Protein AF-A0A6N4VFK7-F1 (afdb_monomer_lite)

Secondary structure (DSSP, 8-state):
------------S-HHHHHHHHHHHHHHHHHHHTTSS-HHHHHHHHHHHTSHHHHHHHHHHHHHHHHHHTT--GGGHHHHS-S-TTSSPP-TTS--HHHHHHHHHHHHHHHHHHHHTTSS-HHHHHHHHHHHHHHHHHHHHHHHHHHHHHS-TTSPPPHHHHHHHHHHHHH---

Sequence (174 aa):
MSDSTVAWVGFAGGVGGAVIGAVLGALAGVWYARYAGRKQSVLTLLDTYVSPEFFTVRAETSEIKSAWYAGDRTVLDPFISHVSATAEPRLSNGMTRHQNLSWLLHFYAGLSVRCEEKLVDRELLKRVFKPHYAWYREFFMAFDEDYVRRMPASWQIPFWMRELRNLDRLFGPW

pLDDT: mean 73.49, std 18.12, range [31.28, 94.5]

Foldseek 3Di:
DDDDDDDDPDDDDDPVVVLVVLLVVLVVVLVVVVVPPLNPVVVVLSCCCPDPLVVQLVVLLVVLLVCVVVVPPCSCCCVAPPPPLVVADADPSRHHNVRSVLVNLCSLLVVLVCVVVVSDDLVSCLSNCVVVCVVCLVVLVVSLVSNVVPHDPPDDDDPSSVSSVSNCVSNPDD

Radius of gyration: 18.91 Å; chains: 1; bounding box: 37×38×66 Å

Structure (mmCIF, N/CA/C/O backbone):
data_AF-A0A6N4VFK7-F1
#
_entry.id   AF-A0A6N4VFK7-F1
#
loop_
_atom_site.group_PDB
_atom_site.id
_atom_site.type_symbol
_atom_site.label_atom_id
_atom_site.label_alt_id
_atom_site.label_comp_id
_atom_site.label_asym_id
_atom_site.label_entity_id
_atom_site.label_seq_id
_atom_site.pdbx_PDB_ins_code
_atom_site.Cartn_x
_atom_site.Cartn_y
_atom_site.Cartn_z
_atom_site.occupancy
_atom_site.B_iso_or_equiv
_atom_site.auth_seq_id
_atom_site.auth_comp_id
_atom_site.auth_asym_id
_atom_site.auth_atom_id
_atom_site.pdbx_PDB_model_num
ATOM 1 N N . MET A 1 1 ? -21.930 -5.118 45.105 1.00 35.59 1 MET A N 1
ATOM 2 C CA . MET A 1 1 ? -20.724 -5.085 44.254 1.00 35.59 1 MET A CA 1
ATOM 3 C C . MET A 1 1 ? -20.213 -6.508 44.189 1.00 35.59 1 MET A C 1
ATOM 5 O O . MET A 1 1 ? -19.769 -7.007 45.210 1.00 35.59 1 MET A O 1
ATOM 9 N N . SER A 1 2 ? -20.425 -7.198 43.070 1.00 33.22 2 SER A N 1
ATOM 10 C CA . SER A 1 2 ? -19.924 -8.559 42.865 1.00 33.22 2 SER A CA 1
ATOM 11 C C . SER A 1 2 ? -19.225 -8.597 41.514 1.00 33.22 2 SER A C 1
ATOM 13 O O . SER A 1 2 ? -19.735 -8.062 40.529 1.00 33.22 2 SER A O 1
ATOM 15 N N . ASP A 1 3 ? -18.028 -9.167 41.539 1.00 37.22 3 ASP A N 1
ATOM 16 C CA . ASP A 1 3 ? -17.108 -9.316 40.425 1.00 37.22 3 ASP A CA 1
ATOM 17 C C . ASP A 1 3 ? -17.747 -10.080 39.266 1.00 37.22 3 ASP A C 1
ATOM 19 O O . ASP A 1 3 ? -18.140 -11.238 39.401 1.00 37.22 3 ASP A O 1
ATOM 23 N N . SER A 1 4 ? -17.805 -9.447 38.098 1.00 33.19 4 SER A N 1
ATOM 24 C CA . SER A 1 4 ? -17.977 -10.145 36.830 1.00 33.19 4 SER A CA 1
ATOM 25 C C . SER A 1 4 ? -16.596 -10.497 36.287 1.00 33.19 4 SER A C 1
ATOM 27 O O . SER A 1 4 ? -15.961 -9.713 35.578 1.00 33.19 4 SER A O 1
ATOM 29 N N . THR A 1 5 ? -16.129 -11.687 36.659 1.00 35.56 5 THR A N 1
ATOM 30 C CA . THR A 1 5 ? -14.988 -12.376 36.056 1.00 35.56 5 THR A CA 1
ATOM 31 C C . THR A 1 5 ? -15.257 -12.555 34.562 1.00 35.56 5 THR A C 1
ATOM 33 O O . THR A 1 5 ? -16.085 -13.369 34.157 1.00 35.56 5 THR A O 1
ATOM 36 N N . VAL A 1 6 ? -14.575 -11.774 33.725 1.00 37.34 6 VAL A N 1
ATOM 37 C CA . VAL A 1 6 ? -14.583 -11.979 32.274 1.00 37.34 6 VAL A CA 1
ATOM 38 C C . VAL A 1 6 ? -13.780 -13.245 31.990 1.00 37.34 6 VAL A C 1
ATOM 40 O O . VAL A 1 6 ? -12.560 -13.274 32.156 1.00 37.34 6 VAL A O 1
ATOM 43 N N . ALA A 1 7 ? -14.484 -14.307 31.605 1.00 32.41 7 ALA A N 1
ATOM 44 C CA . ALA A 1 7 ? -13.886 -15.554 31.161 1.00 32.41 7 ALA A CA 1
ATOM 45 C C . ALA A 1 7 ? -13.084 -15.308 29.874 1.00 32.41 7 ALA A C 1
ATOM 47 O O . ALA A 1 7 ? -13.639 -15.008 28.816 1.00 32.41 7 ALA A O 1
ATOM 48 N N . TRP A 1 8 ? -11.763 -15.433 29.976 1.00 34.78 8 TRP A N 1
ATOM 49 C CA . TRP A 1 8 ? -10.866 -15.480 28.831 1.00 34.78 8 TRP A CA 1
ATOM 50 C C . TRP A 1 8 ? -11.041 -16.821 28.120 1.00 34.78 8 TRP A C 1
ATOM 52 O O . TRP A 1 8 ? -10.566 -17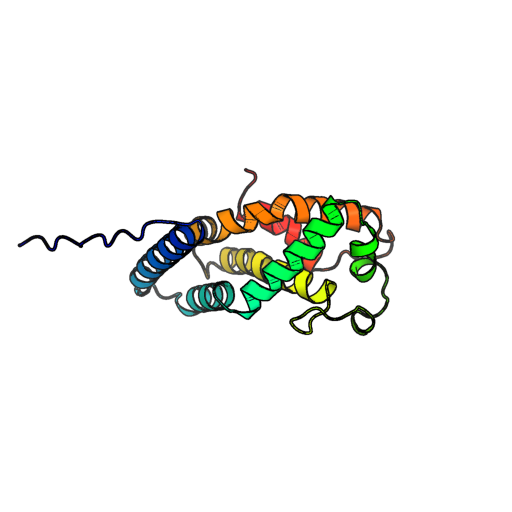.853 28.591 1.00 34.78 8 TRP A O 1
ATOM 62 N N . VAL A 1 9 ? -11.723 -16.812 26.975 1.00 36.81 9 VAL A N 1
ATOM 63 C CA . VAL A 1 9 ? -11.718 -17.955 26.057 1.00 36.81 9 VAL A CA 1
ATOM 64 C C . VAL A 1 9 ? -10.402 -17.913 25.286 1.00 36.81 9 VAL A C 1
ATOM 66 O O . VAL A 1 9 ? -10.223 -17.121 24.361 1.00 36.81 9 VAL A O 1
ATOM 69 N N . GLY A 1 10 ? -9.452 -18.738 25.721 1.00 31.28 10 GLY A N 1
ATOM 70 C CA . GLY A 1 10 ? -8.193 -18.956 25.023 1.00 31.28 10 GLY A CA 1
ATOM 71 C C . GLY A 1 10 ? -8.425 -19.693 23.706 1.00 31.28 10 GLY A C 1
ATOM 72 O O . GLY A 1 10 ? -8.825 -20.853 23.705 1.00 31.28 10 GLY A O 1
ATOM 73 N N . PHE A 1 11 ? -8.135 -19.031 22.587 1.00 35.75 11 PHE A N 1
ATOM 74 C CA . PHE A 1 11 ? -7.951 -19.694 21.299 1.00 35.75 11 PHE A CA 1
ATOM 75 C C . PHE A 1 11 ? -6.471 -20.042 21.136 1.00 35.75 11 PHE A C 1
ATOM 77 O O . PHE A 1 11 ? -5.624 -19.170 20.945 1.00 35.75 11 PHE A O 1
ATOM 84 N N . ALA A 1 12 ? -6.156 -21.330 21.239 1.00 33.59 12 ALA A N 1
ATOM 85 C CA . ALA A 1 12 ? -4.833 -21.850 20.936 1.00 33.59 12 ALA A CA 1
ATOM 86 C C . ALA A 1 12 ? -4.641 -21.992 19.414 1.00 33.59 12 ALA A C 1
ATOM 88 O O . ALA A 1 12 ? -5.452 -22.625 18.744 1.00 33.59 12 ALA A O 1
ATOM 89 N N . GLY A 1 13 ? -3.518 -21.468 18.905 1.00 35.00 13 GLY A N 1
ATOM 90 C CA . GLY A 1 13 ? -2.776 -22.085 17.797 1.00 35.00 13 GLY A CA 1
ATOM 91 C C . GLY A 1 13 ? -2.822 -21.399 16.427 1.00 35.00 13 GLY A C 1
ATOM 92 O O . GLY A 1 13 ? -3.483 -21.884 15.518 1.00 35.00 13 GLY A O 1
ATOM 93 N N . GLY A 1 14 ? -2.031 -20.335 16.237 1.00 33.53 14 GLY A N 1
ATOM 94 C CA . GLY A 1 14 ? -1.608 -19.862 14.909 1.00 33.53 14 GLY A CA 1
ATOM 95 C C . GLY A 1 14 ? -1.452 -18.344 14.801 1.00 33.53 14 GLY A C 1
ATOM 96 O O . GLY A 1 14 ? -2.162 -17.595 15.468 1.00 33.53 14 GLY A O 1
ATOM 97 N N . VAL A 1 15 ? -0.559 -17.883 13.913 1.00 43.19 15 VAL A N 1
ATOM 98 C CA . VAL A 1 15 ? -0.364 -16.454 13.570 1.00 43.19 15 VAL A CA 1
ATOM 99 C C . VAL A 1 15 ? -1.703 -15.774 13.234 1.00 43.19 15 VAL A C 1
ATOM 101 O O . VAL A 1 15 ? -1.921 -14.624 13.604 1.00 43.19 15 VAL A O 1
ATOM 104 N N . GLY A 1 16 ? -2.649 -16.511 12.639 1.00 32.44 16 GLY A N 1
ATOM 105 C CA . GLY A 1 16 ? -4.019 -16.046 12.397 1.00 32.44 16 GLY A CA 1
ATOM 106 C C . GLY A 1 16 ? -4.844 -15.800 13.669 1.00 32.44 16 GLY A C 1
ATOM 107 O O . GLY A 1 16 ? -5.566 -14.811 13.735 1.00 32.44 16 GLY A O 1
ATOM 108 N N . GLY A 1 17 ? -4.700 -16.625 14.711 1.00 32.94 17 GLY A N 1
ATOM 109 C CA . GLY A 1 17 ? -5.424 -16.470 15.980 1.00 32.94 17 GLY A CA 1
ATOM 110 C C . GLY A 1 17 ? -4.972 -15.249 16.788 1.00 32.94 17 GLY A C 1
ATOM 111 O O . GLY A 1 17 ? -5.801 -14.546 17.361 1.00 32.94 17 GLY A O 1
ATOM 112 N N . ALA A 1 18 ? -3.672 -14.933 16.763 1.00 45.88 18 ALA A N 1
ATOM 113 C CA . ALA A 1 18 ? -3.132 -13.728 17.398 1.00 45.88 18 ALA A CA 1
ATOM 114 C C . ALA A 1 18 ? -3.575 -12.439 16.676 1.00 45.88 18 ALA A C 1
ATOM 116 O O . ALA A 1 18 ? -3.904 -11.447 17.327 1.00 45.88 18 ALA A O 1
ATOM 117 N N . VAL A 1 19 ? -3.645 -12.467 15.339 1.00 47.75 19 VAL A N 1
ATOM 118 C CA . VAL A 1 19 ? -4.139 -11.345 14.523 1.00 47.75 19 VAL A CA 1
ATOM 119 C C . VAL A 1 19 ? -5.634 -11.120 14.757 1.00 47.75 19 VAL A C 1
ATOM 121 O O . VAL A 1 19 ? -6.045 -9.987 14.991 1.00 47.75 19 VAL A O 1
ATOM 124 N N . ILE A 1 20 ? -6.443 -12.182 14.790 1.00 47.81 20 ILE A N 1
ATOM 125 C CA . ILE A 1 20 ? -7.886 -12.084 15.058 1.00 47.81 20 ILE A CA 1
ATOM 126 C C . ILE A 1 20 ? -8.150 -11.596 16.492 1.00 47.81 20 ILE A C 1
ATOM 128 O O . ILE A 1 20 ? -8.985 -10.715 16.694 1.00 47.81 20 ILE A O 1
ATOM 132 N N . GLY A 1 21 ? -7.405 -12.090 17.487 1.00 42.44 21 GLY A N 1
ATOM 133 C CA . GLY A 1 21 ? -7.525 -11.648 18.881 1.00 42.44 21 GLY A CA 1
ATOM 134 C C . GLY A 1 21 ? -7.154 -10.175 19.089 1.00 42.44 21 GLY A C 1
ATOM 135 O O . GLY A 1 21 ? -7.859 -9.453 19.794 1.00 42.44 21 GLY A O 1
ATOM 136 N N . ALA A 1 22 ? -6.097 -9.692 18.427 1.00 52.69 22 ALA A N 1
ATOM 137 C CA . ALA A 1 22 ? -5.706 -8.282 18.466 1.00 52.69 22 ALA A CA 1
ATOM 138 C C . ALA A 1 22 ? -6.724 -7.374 17.752 1.00 52.69 22 ALA A C 1
ATOM 140 O O . ALA A 1 22 ? -7.040 -6.293 18.252 1.00 52.69 22 ALA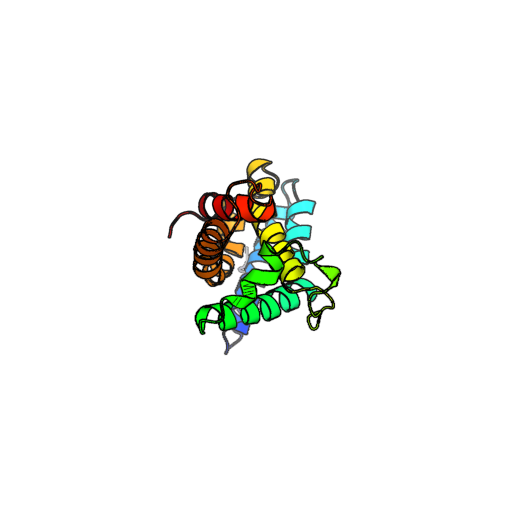 A O 1
ATOM 141 N N . VAL A 1 23 ? -7.282 -7.830 16.626 1.00 52.03 23 VAL A N 1
ATOM 142 C CA . VAL A 1 23 ? -8.347 -7.131 15.889 1.00 52.03 23 VAL A CA 1
ATOM 143 C C . VAL A 1 23 ? -9.621 -7.039 16.732 1.00 52.03 23 VAL A C 1
ATOM 145 O O . VAL A 1 23 ? -10.191 -5.957 16.844 1.00 52.03 23 VAL A O 1
ATOM 148 N N . LEU A 1 24 ? -10.032 -8.116 17.406 1.00 54.09 24 LEU A N 1
ATOM 149 C CA . LEU A 1 24 ? -11.202 -8.112 18.294 1.00 54.09 24 LEU A CA 1
ATOM 150 C C . LEU A 1 24 ? -10.987 -7.252 19.551 1.00 54.09 24 LEU A C 1
ATOM 152 O O . LEU A 1 24 ? -11.892 -6.519 19.951 1.00 54.09 24 LEU A O 1
ATOM 156 N N . GLY A 1 25 ? -9.785 -7.260 20.136 1.00 51.59 25 GLY A N 1
ATOM 157 C CA . GLY A 1 25 ? -9.425 -6.370 21.247 1.00 51.59 25 GLY A CA 1
ATOM 158 C C . GLY A 1 25 ? -9.405 -4.888 20.848 1.00 51.59 25 GLY A C 1
ATOM 159 O O . GLY A 1 25 ? -9.880 -4.031 21.597 1.00 51.59 25 GLY A O 1
ATOM 160 N N . ALA A 1 26 ? -8.930 -4.574 19.640 1.00 52.88 26 ALA A N 1
ATOM 161 C CA . ALA A 1 26 ? -8.994 -3.229 19.073 1.00 52.88 26 ALA A CA 1
ATOM 162 C C . ALA A 1 26 ? -10.439 -2.809 18.762 1.00 52.88 26 ALA A C 1
ATOM 164 O O . ALA A 1 26 ? -10.817 -1.677 19.057 1.00 52.88 26 ALA A O 1
ATOM 165 N N . LEU A 1 27 ? -11.271 -3.721 18.250 1.00 55.38 27 LEU A N 1
ATOM 166 C CA . LEU A 1 27 ? -12.698 -3.492 18.014 1.00 55.38 27 LEU A CA 1
ATOM 167 C C . LEU A 1 27 ? -13.460 -3.220 19.319 1.00 55.38 27 LEU A C 1
ATOM 169 O O . LEU A 1 27 ? -14.283 -2.307 19.354 1.00 55.38 27 LEU A O 1
ATOM 173 N N . ALA A 1 28 ? -13.145 -3.925 20.410 1.00 55.00 28 ALA A N 1
ATOM 174 C CA . ALA A 1 28 ? -13.701 -3.647 21.736 1.00 55.00 28 ALA A CA 1
ATOM 175 C C . ALA A 1 28 ? -13.262 -2.267 22.274 1.00 55.00 28 ALA A C 1
ATOM 177 O O . ALA A 1 28 ? -14.080 -1.520 22.815 1.00 55.00 28 ALA A O 1
ATOM 178 N N . GLY A 1 29 ? -12.003 -1.869 22.050 1.00 52.34 29 GLY A N 1
ATOM 179 C CA . GLY A 1 29 ? -11.509 -0.522 22.375 1.00 52.34 29 GLY A CA 1
ATOM 180 C C . GLY A 1 29 ? -12.164 0.591 21.544 1.00 52.34 29 GLY A C 1
ATOM 181 O O . GLY A 1 29 ? -12.491 1.660 22.061 1.00 52.34 29 GLY A O 1
ATOM 182 N N . VAL A 1 30 ? -12.442 0.326 20.267 1.00 50.72 30 VAL A N 1
ATOM 183 C CA . VAL A 1 30 ? -13.188 1.218 19.360 1.00 50.72 30 VAL A CA 1
ATOM 184 C C . VAL A 1 30 ? -14.663 1.308 19.765 1.00 50.72 30 VAL A C 1
ATOM 186 O O . VAL A 1 30 ? -15.269 2.378 19.671 1.00 50.72 30 VAL A O 1
ATOM 189 N N . TRP A 1 31 ? -15.237 0.220 20.285 1.00 51.88 31 TRP A N 1
ATOM 190 C CA . TRP A 1 31 ? -16.589 0.209 20.842 1.00 51.88 31 TRP A CA 1
ATOM 191 C C . TRP A 1 31 ? -16.702 1.070 22.107 1.00 51.88 31 TRP A C 1
ATOM 193 O O . TRP A 1 31 ? -17.725 1.715 22.306 1.00 51.88 31 TRP A O 1
ATOM 203 N N . TYR A 1 32 ? -15.633 1.192 22.897 1.00 49.94 32 TYR A N 1
ATOM 204 C CA . TYR A 1 32 ? -15.557 2.143 24.013 1.00 49.94 32 TYR A CA 1
ATOM 205 C C . TYR A 1 32 ? -15.358 3.598 23.532 1.00 49.94 32 TYR A C 1
ATOM 207 O O . TYR A 1 32 ? -16.012 4.523 24.015 1.00 49.94 32 TYR A O 1
ATOM 215 N N . ALA A 1 33 ? -14.553 3.817 22.482 1.00 44.53 33 ALA A N 1
ATOM 216 C CA . ALA A 1 33 ? -14.394 5.125 21.823 1.00 44.53 33 ALA A CA 1
ATOM 217 C C . ALA A 1 33 ? -15.675 5.623 21.108 1.00 44.53 33 ALA A C 1
ATOM 219 O O . ALA A 1 33 ? -15.809 6.810 20.788 1.00 44.53 33 ALA A O 1
ATOM 220 N N . ARG A 1 34 ? -16.673 4.742 20.931 1.00 45.59 34 ARG A N 1
ATOM 221 C CA . ARG A 1 34 ? -18.042 5.030 20.466 1.00 45.59 34 ARG A CA 1
ATOM 222 C C . ARG A 1 34 ? -18.788 6.042 21.358 1.00 45.59 34 ARG A C 1
ATOM 224 O O . ARG A 1 34 ? -19.920 6.391 21.040 1.00 45.59 34 ARG A O 1
ATOM 231 N N . TYR A 1 35 ? -18.204 6.578 22.421 1.00 49.97 35 TYR A N 1
ATOM 232 C CA . TYR A 1 35 ? -18.805 7.676 23.184 1.00 49.97 35 TYR A CA 1
ATOM 233 C C . TYR A 1 35 ? -18.328 9.094 22.788 1.00 49.97 35 TYR A C 1
ATOM 235 O O . TYR A 1 35 ? -18.913 10.059 23.264 1.00 49.97 35 TYR A O 1
ATOM 243 N N . ALA A 1 36 ? -17.357 9.262 21.870 1.00 47.59 36 ALA A N 1
ATOM 244 C CA . ALA A 1 36 ? -16.634 10.543 21.697 1.00 47.59 36 ALA A CA 1
ATOM 245 C C . ALA A 1 36 ? -16.685 11.231 20.299 1.00 47.59 36 ALA A C 1
ATOM 247 O O . ALA A 1 36 ? -15.786 11.989 19.942 1.00 47.59 36 ALA A O 1
ATOM 248 N N . GLY A 1 37 ? -17.726 11.018 19.482 1.00 50.75 37 GLY A N 1
ATOM 249 C CA . GLY A 1 37 ? -18.077 11.965 18.397 1.00 50.75 37 GLY A CA 1
ATOM 250 C C . GLY A 1 37 ? -17.298 11.937 17.063 1.00 50.75 37 GLY A C 1
ATOM 251 O O . GLY A 1 37 ? -17.601 12.754 16.201 1.00 50.75 37 GLY A O 1
ATOM 252 N N . ARG A 1 38 ? -16.361 11.004 16.816 1.00 58.28 38 ARG A N 1
ATOM 253 C CA . ARG A 1 38 ? -15.650 10.856 15.510 1.00 58.28 38 ARG A CA 1
ATOM 254 C C . ARG A 1 38 ? -15.728 9.431 14.926 1.00 58.28 38 ARG A C 1
ATOM 256 O O . ARG A 1 38 ? -14.730 8.833 14.543 1.00 58.28 38 ARG A O 1
ATOM 263 N N . LYS A 1 39 ? -16.933 8.846 14.912 1.00 60.00 39 LYS A N 1
ATOM 264 C CA . LYS A 1 39 ? -17.166 7.399 14.688 1.00 60.00 39 LYS A CA 1
ATOM 265 C C . LYS A 1 39 ? -16.959 6.902 13.259 1.00 60.00 39 LYS A C 1
ATOM 267 O O . LYS A 1 39 ? -16.510 5.775 13.081 1.00 60.00 39 LYS A O 1
ATOM 272 N N . GLN A 1 40 ? -17.334 7.691 12.256 1.00 67.12 40 GLN A N 1
ATOM 273 C CA . GLN A 1 40 ? -17.510 7.144 10.911 1.00 67.12 40 GLN A CA 1
ATOM 274 C C . GLN A 1 40 ? -16.171 6.817 10.239 1.00 67.12 40 GLN A C 1
ATOM 276 O O . GLN A 1 40 ? -16.004 5.717 9.732 1.00 67.12 40 GLN A O 1
ATOM 281 N N . SER A 1 41 ? -15.184 7.714 10.322 1.00 69.88 41 SER A N 1
ATOM 282 C CA . SER A 1 41 ? -13.880 7.523 9.672 1.00 69.88 41 SER A CA 1
ATOM 283 C C . SER A 1 41 ? -13.106 6.323 10.220 1.00 69.88 41 SER A C 1
ATOM 285 O O . SER A 1 41 ? -12.477 5.606 9.449 1.00 69.88 41 SER A O 1
ATOM 287 N N . VAL A 1 42 ? -13.174 6.074 11.533 1.00 71.06 42 VAL A N 1
ATOM 288 C CA . VAL A 1 42 ? -12.518 4.917 12.169 1.00 71.06 42 VAL A CA 1
ATOM 289 C C . VAL A 1 42 ? -13.171 3.613 11.729 1.00 71.06 42 VAL A C 1
ATOM 291 O O . VAL A 1 42 ? -12.470 2.684 11.341 1.00 71.06 42 VAL A O 1
ATOM 294 N N . LEU A 1 43 ? -14.506 3.548 11.761 1.00 71.88 43 LEU A N 1
ATOM 295 C CA . LEU A 1 43 ? -15.237 2.354 11.343 1.00 71.88 43 LEU A CA 1
ATOM 296 C C . LEU A 1 43 ? -15.018 2.062 9.860 1.00 71.88 43 LEU A C 1
ATOM 298 O O . LEU A 1 43 ? -14.743 0.922 9.525 1.00 71.88 43 LEU A O 1
ATOM 302 N N . THR A 1 44 ? -15.042 3.077 8.994 1.00 80.38 44 THR A N 1
ATOM 303 C CA . THR A 1 44 ? -14.768 2.905 7.561 1.00 80.38 44 THR A CA 1
ATOM 304 C C . THR A 1 44 ? -13.346 2.407 7.298 1.00 80.38 44 THR A C 1
ATOM 306 O O . THR A 1 44 ? -13.163 1.517 6.477 1.00 80.38 44 THR A O 1
ATOM 309 N N . LEU A 1 45 ? -12.335 2.931 8.000 1.00 81.00 45 LEU A N 1
ATOM 310 C CA . LEU A 1 45 ? -10.959 2.443 7.847 1.00 81.00 45 LEU A CA 1
ATOM 311 C C . LEU A 1 45 ? -10.803 0.993 8.303 1.00 81.00 45 LEU A C 1
ATOM 313 O O . LEU A 1 45 ? -10.120 0.220 7.637 1.00 81.00 45 LEU A O 1
ATOM 317 N N . LEU A 1 46 ? -11.407 0.639 9.440 1.00 80.19 46 LEU A N 1
ATOM 318 C CA . LEU A 1 46 ? -11.370 -0.727 9.952 1.00 80.19 46 LEU A CA 1
ATOM 319 C C . LEU A 1 46 ? -12.109 -1.683 9.022 1.00 80.19 46 LEU A C 1
ATOM 321 O O . LEU A 1 46 ? -11.577 -2.745 8.735 1.00 80.19 46 LEU A O 1
ATOM 325 N N . ASP A 1 47 ? -13.275 -1.280 8.521 1.00 82.81 47 ASP A N 1
ATOM 326 C CA . ASP A 1 47 ? -14.077 -2.046 7.569 1.00 82.81 47 ASP A CA 1
ATOM 327 C C . ASP A 1 47 ? -13.301 -2.310 6.274 1.00 82.81 47 ASP A C 1
ATOM 329 O O . ASP A 1 47 ? -13.152 -3.456 5.867 1.00 82.81 47 ASP A O 1
ATOM 333 N N . THR A 1 48 ? -12.678 -1.275 5.695 1.00 86.88 48 THR A N 1
ATOM 334 C CA . THR A 1 48 ? -11.774 -1.445 4.547 1.00 86.88 48 THR A CA 1
ATOM 335 C C . THR A 1 48 ? -10.598 -2.357 4.888 1.00 86.88 48 THR A C 1
ATOM 337 O O . THR A 1 48 ? -10.259 -3.227 4.103 1.00 86.88 48 THR A O 1
ATOM 340 N N . TYR A 1 49 ? -9.969 -2.198 6.053 1.00 87.38 49 TYR A N 1
ATOM 341 C CA . TYR A 1 49 ? -8.799 -2.993 6.430 1.00 87.38 49 TYR A CA 1
ATOM 342 C C . TYR A 1 49 ? -9.092 -4.492 6.594 1.00 87.38 49 TYR A C 1
ATOM 344 O 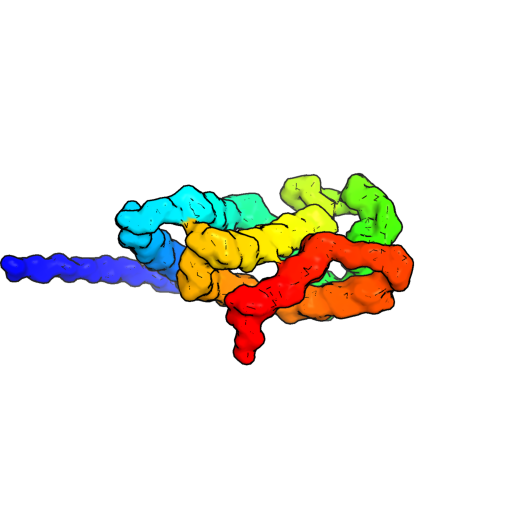O . TYR A 1 49 ? -8.225 -5.324 6.323 1.00 87.38 49 TYR A O 1
ATOM 352 N N . VAL A 1 50 ? -10.291 -4.843 7.061 1.00 86.06 50 VAL A N 1
ATOM 353 C CA . VAL A 1 50 ? -10.717 -6.242 7.227 1.00 86.06 50 VAL A CA 1
ATOM 354 C C . VAL A 1 50 ? -11.511 -6.763 6.027 1.00 86.06 50 VAL A C 1
ATOM 356 O O . VAL A 1 50 ? -12.017 -7.884 6.080 1.00 86.06 50 VAL A O 1
ATOM 359 N N . SER A 1 51 ? -11.629 -5.977 4.954 1.00 88.62 51 SER A N 1
ATOM 360 C CA . SER A 1 51 ? -12.389 -6.373 3.775 1.00 88.62 51 SER A CA 1
ATOM 361 C C . SER A 1 51 ? -11.655 -7.469 2.984 1.00 88.62 51 SER A C 1
ATOM 363 O O . SER A 1 51 ? -10.416 -7.483 2.935 1.00 88.62 51 SER A O 1
ATOM 365 N N . PRO A 1 52 ? -12.384 -8.394 2.330 1.00 89.50 52 PRO A N 1
ATOM 366 C CA . PRO A 1 52 ? -11.783 -9.395 1.449 1.00 89.50 52 PRO A CA 1
ATOM 367 C C . PRO A 1 52 ? -10.897 -8.771 0.365 1.00 89.50 52 PRO A C 1
ATOM 369 O O . PRO A 1 52 ? -9.803 -9.265 0.102 1.00 89.50 52 PRO A O 1
ATOM 372 N N . GLU A 1 53 ? -11.327 -7.646 -0.206 1.00 90.56 53 GLU A N 1
ATOM 373 C CA . GLU A 1 53 ? -10.600 -6.917 -1.245 1.00 90.56 53 GLU A CA 1
ATOM 374 C C . GLU A 1 53 ? -9.239 -6.442 -0.734 1.00 90.56 53 GLU A C 1
ATOM 376 O O . GLU A 1 53 ? -8.232 -6.608 -1.424 1.00 90.56 53 GLU A O 1
ATOM 381 N N . PHE A 1 54 ? -9.178 -5.914 0.493 1.00 90.75 54 PHE A N 1
ATOM 382 C CA . PHE A 1 54 ? -7.919 -5.500 1.109 1.00 90.75 54 PHE A CA 1
ATOM 383 C C . PHE A 1 54 ? -6.956 -6.673 1.289 1.00 90.75 54 PHE A C 1
ATOM 385 O O . PHE A 1 54 ? -5.754 -6.545 1.030 1.00 90.75 54 PHE A O 1
ATOM 392 N N . PHE A 1 55 ? -7.467 -7.836 1.698 1.00 90.00 55 PHE A N 1
ATOM 393 C CA . PHE A 1 55 ? -6.649 -9.040 1.820 1.00 90.00 55 PHE A CA 1
ATOM 394 C C . PHE A 1 55 ? -6.137 -9.534 0.471 1.00 90.00 55 PHE A C 1
ATOM 396 O O . PHE A 1 55 ? -4.955 -9.873 0.379 1.00 90.00 55 PHE A O 1
ATOM 403 N N . THR A 1 56 ? -6.967 -9.520 -0.573 1.00 92.00 56 THR A N 1
ATOM 404 C CA . THR A 1 56 ? -6.526 -9.892 -1.921 1.00 92.00 56 THR A CA 1
ATOM 405 C C . THR A 1 56 ? -5.461 -8.929 -2.434 1.00 92.00 56 THR A C 1
ATOM 407 O O . THR A 1 56 ? -4.411 -9.377 -2.885 1.00 92.00 56 THR A O 1
ATOM 410 N N . VAL A 1 57 ? -5.659 -7.615 -2.282 1.00 92.38 57 VAL A N 1
ATOM 411 C CA . VAL A 1 57 ? -4.657 -6.611 -2.679 1.00 92.38 57 VAL A CA 1
ATOM 412 C C . VAL A 1 57 ? -3.332 -6.831 -1.958 1.00 92.38 57 VAL A C 1
ATOM 414 O O . VAL A 1 57 ? -2.261 -6.741 -2.562 1.00 92.38 57 VAL A O 1
ATOM 417 N N . ARG A 1 58 ? -3.379 -7.154 -0.662 1.00 92.06 58 ARG A N 1
ATOM 418 C CA . ARG A 1 58 ? -2.174 -7.493 0.095 1.00 92.06 58 ARG A CA 1
ATOM 419 C C . ARG A 1 58 ? -1.508 -8.755 -0.435 1.00 92.06 58 ARG A C 1
ATOM 421 O O . ARG A 1 58 ? -0.302 -8.727 -0.624 1.00 92.06 58 ARG A O 1
ATOM 428 N N . ALA A 1 59 ? -2.239 -9.840 -0.651 1.00 91.19 59 ALA A N 1
ATOM 429 C CA . ALA A 1 59 ? -1.647 -11.081 -1.148 1.00 91.19 59 ALA A CA 1
ATOM 430 C C . ALA A 1 59 ? -0.914 -10.849 -2.480 1.00 91.19 59 ALA A C 1
ATOM 432 O O . ALA A 1 59 ? 0.273 -11.136 -2.591 1.00 91.19 59 ALA A O 1
ATOM 433 N N . GLU A 1 60 ? -1.580 -10.190 -3.422 1.00 90.25 60 GLU A N 1
ATOM 434 C CA . GLU A 1 60 ? -1.042 -9.868 -4.746 1.00 90.25 60 GLU A CA 1
ATOM 435 C C . GLU A 1 60 ? 0.149 -8.898 -4.684 1.00 90.25 60 GLU A C 1
ATOM 437 O O . GLU A 1 60 ? 1.159 -9.065 -5.368 1.00 90.25 60 GLU A O 1
ATOM 442 N N . THR A 1 61 ? 0.100 -7.901 -3.793 1.00 91.50 61 THR A N 1
ATOM 443 C CA . THR A 1 61 ? 1.254 -7.013 -3.573 1.00 91.50 61 THR A CA 1
ATOM 444 C C . THR A 1 61 ? 2.445 -7.766 -2.980 1.00 91.50 61 THR A C 1
ATOM 446 O O . THR A 1 61 ? 3.597 -7.437 -3.273 1.00 91.50 61 THR A O 1
ATOM 449 N N . SER A 1 62 ? 2.198 -8.804 -2.178 1.00 91.00 62 SER A N 1
ATOM 450 C CA . SER A 1 62 ? 3.260 -9.679 -1.684 1.00 91.00 62 SER A CA 1
ATOM 451 C C . SER A 1 62 ? 3.946 -10.445 -2.811 1.00 91.00 62 SER A C 1
ATOM 453 O O . SER A 1 62 ? 5.140 -10.706 -2.698 1.00 91.00 62 SER A O 1
ATOM 455 N N . GLU A 1 63 ? 3.247 -10.792 -3.889 1.00 90.44 63 GLU A N 1
ATOM 456 C CA . GLU A 1 63 ? 3.853 -11.452 -5.049 1.00 90.44 63 GLU A CA 1
ATOM 457 C C . GLU A 1 63 ? 4.771 -10.496 -5.816 1.00 90.44 63 GLU A C 1
ATOM 459 O O . GLU A 1 63 ? 5.906 -10.858 -6.130 1.00 90.44 63 GLU A O 1
ATOM 464 N N . ILE A 1 64 ? 4.334 -9.245 -6.018 1.00 90.25 64 ILE A N 1
ATOM 465 C CA . ILE A 1 64 ? 5.165 -8.174 -6.600 1.00 90.25 64 ILE A CA 1
ATOM 466 C C . ILE A 1 64 ? 6.436 -7.986 -5.764 1.00 90.25 64 ILE A C 1
ATOM 468 O O . ILE A 1 64 ? 7.546 -7.959 -6.298 1.00 90.25 64 ILE A O 1
ATOM 472 N N . LYS A 1 65 ? 6.274 -7.896 -4.438 1.00 92.12 65 LYS A N 1
ATOM 473 C CA . LYS A 1 65 ? 7.376 -7.789 -3.480 1.00 92.12 65 LYS A CA 1
ATOM 474 C C . LYS A 1 65 ? 8.332 -8.980 -3.596 1.00 92.12 65 LYS A C 1
ATOM 476 O O . LYS A 1 65 ? 9.541 -8.778 -3.675 1.00 92.12 65 LYS A O 1
ATOM 481 N N . SER A 1 66 ? 7.816 -10.207 -3.613 1.00 92.44 66 SER A N 1
ATOM 482 C CA . SER A 1 66 ? 8.629 -11.425 -3.720 1.00 92.44 66 SER A CA 1
ATOM 483 C C . SER A 1 66 ? 9.425 -11.477 -5.023 1.00 92.44 66 SER A C 1
ATOM 485 O O . SER A 1 66 ? 10.623 -11.749 -4.984 1.00 92.44 66 SER A O 1
ATOM 487 N N . ALA A 1 67 ? 8.798 -11.166 -6.160 1.00 91.12 67 ALA A N 1
ATOM 488 C CA . ALA A 1 67 ? 9.475 -11.102 -7.455 1.00 91.12 67 ALA A CA 1
ATOM 489 C C . ALA A 1 67 ? 10.593 -10.047 -7.453 1.00 91.12 67 ALA A C 1
ATOM 491 O O . ALA A 1 67 ? 11.718 -10.324 -7.874 1.00 91.12 67 ALA A O 1
ATOM 492 N N . TRP A 1 68 ? 10.323 -8.871 -6.877 1.00 92.94 68 TRP A N 1
ATOM 493 C CA . TRP A 1 68 ? 11.336 -7.834 -6.708 1.00 92.94 68 TRP A CA 1
ATOM 494 C C . TRP A 1 68 ? 12.521 -8.329 -5.865 1.00 92.94 68 TRP A C 1
ATOM 496 O O . TRP A 1 68 ? 13.671 -8.210 -6.285 1.00 92.94 68 TRP A O 1
ATOM 506 N N . TYR A 1 69 ? 12.290 -8.951 -4.707 1.00 91.94 69 TYR A N 1
ATOM 507 C CA . TYR A 1 69 ? 13.386 -9.488 -3.886 1.00 91.94 69 TYR A CA 1
ATOM 508 C C . TYR A 1 69 ? 14.150 -10.635 -4.562 1.00 91.94 69 TYR A C 1
ATOM 510 O O . TYR A 1 69 ? 15.336 -10.806 -4.294 1.00 91.94 69 TYR A O 1
ATOM 518 N N . ALA A 1 70 ? 13.517 -11.364 -5.483 1.00 94.50 70 ALA A N 1
ATOM 519 C CA . ALA A 1 70 ? 14.170 -12.380 -6.308 1.00 94.50 70 ALA A CA 1
ATOM 520 C C . ALA A 1 70 ? 15.058 -11.796 -7.429 1.00 94.50 70 ALA A C 1
ATOM 522 O O . ALA A 1 70 ? 15.703 -12.548 -8.157 1.00 94.50 70 ALA A O 1
ATOM 523 N N . GLY A 1 71 ? 15.114 -10.468 -7.572 1.00 91.00 71 GLY A N 1
ATOM 524 C CA . GLY A 1 71 ? 15.944 -9.779 -8.563 1.00 91.00 71 GLY A CA 1
ATOM 525 C C . GLY A 1 71 ? 15.197 -9.362 -9.828 1.00 91.00 71 GLY A C 1
ATOM 526 O O . GLY A 1 71 ? 15.769 -8.656 -10.658 1.00 91.00 71 GLY A O 1
ATOM 527 N N . ASP A 1 72 ? 13.917 -9.712 -9.969 1.00 91.44 72 ASP A N 1
ATOM 528 C CA . ASP A 1 72 ? 13.118 -9.270 -11.107 1.00 91.44 72 ASP A CA 1
ATOM 529 C C . ASP A 1 72 ? 12.787 -7.779 -10.966 1.00 91.44 72 ASP A C 1
ATOM 531 O O . ASP A 1 72 ? 11.925 -7.371 -10.188 1.00 91.44 72 ASP A O 1
ATOM 535 N N . ARG A 1 73 ? 13.509 -6.935 -11.708 1.00 88.06 73 ARG A N 1
ATOM 536 C CA . ARG A 1 73 ? 13.270 -5.486 -11.763 1.00 88.06 73 ARG A CA 1
ATOM 537 C C . ARG A 1 73 ? 12.277 -5.092 -12.858 1.00 88.06 73 ARG A C 1
ATOM 539 O O . ARG A 1 73 ? 11.876 -3.928 -12.877 1.00 88.06 73 ARG A O 1
ATOM 546 N N . THR A 1 74 ? 11.833 -6.016 -13.714 1.00 86.94 74 THR A N 1
ATOM 547 C CA . THR A 1 74 ? 10.796 -5.730 -14.727 1.00 86.94 74 THR A CA 1
ATOM 548 C C . THR A 1 74 ? 9.442 -5.434 -14.080 1.00 86.94 74 THR A C 1
ATOM 550 O O . THR A 1 74 ? 8.609 -4.737 -14.651 1.00 86.94 74 THR A O 1
ATOM 553 N N . VAL A 1 75 ? 9.247 -5.844 -12.820 1.00 86.44 75 VAL A N 1
ATOM 554 C CA . VAL A 1 75 ? 8.075 -5.488 -12.003 1.00 86.44 75 VAL A CA 1
ATOM 555 C C . VAL A 1 75 ? 7.859 -3.980 -11.851 1.00 86.44 75 VAL A C 1
ATOM 557 O O . VAL A 1 75 ? 6.748 -3.569 -11.550 1.00 86.44 75 VAL A O 1
ATOM 560 N N . LEU A 1 76 ? 8.890 -3.154 -12.055 1.00 86.12 76 LEU A N 1
ATOM 561 C CA . LEU A 1 76 ? 8.790 -1.690 -12.020 1.00 86.12 76 LEU A CA 1
ATOM 562 C C . LEU A 1 76 ? 8.341 -1.091 -13.360 1.00 86.12 76 LEU A C 1
ATOM 564 O O . LEU A 1 76 ? 7.906 0.059 -13.403 1.00 86.12 76 LEU A O 1
ATOM 568 N N . ASP A 1 77 ? 8.433 -1.844 -14.453 1.00 86.00 77 ASP A N 1
ATOM 569 C CA . ASP A 1 77 ? 8.169 -1.342 -15.802 1.00 86.00 77 ASP A CA 1
ATOM 570 C C . ASP A 1 77 ? 6.731 -0.827 -15.972 1.00 86.00 77 ASP A C 1
ATOM 572 O O . ASP A 1 77 ? 6.574 0.258 -16.536 1.00 86.00 77 ASP A O 1
ATOM 576 N N . PRO A 1 78 ? 5.679 -1.483 -15.437 1.00 81.19 78 PRO A N 1
ATOM 577 C CA . PRO A 1 78 ? 4.313 -0.955 -15.505 1.00 81.19 78 PRO A CA 1
ATOM 578 C C . PRO A 1 78 ? 4.144 0.397 -14.801 1.00 81.19 78 PRO A C 1
ATOM 580 O O . PRO A 1 78 ? 3.269 1.182 -15.152 1.00 81.19 78 PRO A O 1
ATOM 583 N N . PHE A 1 79 ? 4.995 0.687 -13.815 1.00 80.88 79 PHE A N 1
ATOM 584 C CA . PHE A 1 79 ? 4.958 1.930 -13.051 1.00 80.88 79 PHE A CA 1
ATOM 585 C C . PHE A 1 79 ? 5.698 3.065 -13.767 1.00 80.88 79 PHE A C 1
ATOM 587 O O . PHE A 1 79 ? 5.326 4.227 -13.621 1.00 80.88 79 PHE A O 1
ATOM 594 N N . ILE A 1 80 ? 6.737 2.736 -14.540 1.00 80.38 80 ILE A N 1
ATOM 595 C CA . ILE A 1 80 ? 7.617 3.711 -15.202 1.00 80.38 80 ILE A CA 1
ATOM 596 C C . ILE A 1 80 ? 7.203 3.963 -16.656 1.00 80.38 80 ILE A C 1
ATOM 598 O O . ILE A 1 80 ? 7.430 5.043 -17.181 1.00 80.38 80 ILE A O 1
ATOM 602 N N . SER A 1 81 ? 6.634 2.990 -17.361 1.00 70.00 81 SER A N 1
ATOM 603 C CA . SER A 1 81 ? 6.700 2.997 -18.830 1.00 70.00 81 SER A CA 1
ATOM 604 C C . SER A 1 81 ? 5.661 3.851 -19.569 1.00 70.00 81 SER A C 1
ATOM 606 O O . SER A 1 81 ? 5.715 3.879 -20.793 1.00 70.00 81 SER A O 1
ATOM 608 N N . HIS A 1 82 ? 4.723 4.556 -18.919 1.00 56.50 82 HIS A N 1
ATOM 609 C CA . HIS A 1 82 ? 3.565 5.224 -19.575 1.00 56.50 82 HIS A CA 1
ATOM 610 C C . HIS A 1 82 ? 2.706 4.317 -20.478 1.00 56.50 82 HIS A C 1
ATOM 612 O O . HIS A 1 82 ? 1.643 4.748 -20.930 1.00 56.50 82 HIS A O 1
ATOM 618 N N . VAL A 1 83 ? 3.121 3.071 -20.730 1.00 53.03 83 VAL A N 1
ATOM 619 C CA . VAL A 1 83 ? 2.310 2.036 -21.343 1.00 53.03 83 VAL A CA 1
ATOM 620 C C . VAL A 1 83 ? 1.094 1.944 -20.454 1.00 53.03 83 VAL A C 1
ATOM 622 O O . VAL A 1 83 ? 1.207 1.613 -19.275 1.00 53.03 83 VAL A O 1
ATOM 625 N N . SER A 1 84 ? -0.032 2.389 -21.012 1.00 51.47 84 SER A N 1
ATOM 626 C CA . SER A 1 84 ? -1.292 2.521 -20.307 1.00 51.47 84 SER A CA 1
ATOM 627 C C . SER A 1 84 ? -1.452 1.349 -19.353 1.00 51.47 84 SER A C 1
ATOM 629 O O . SER A 1 84 ? -1.344 0.201 -19.789 1.00 51.47 84 SER A O 1
ATOM 631 N N . ALA A 1 85 ? -1.729 1.628 -18.077 1.00 57.03 85 ALA A N 1
ATOM 632 C CA . ALA A 1 85 ? -2.009 0.606 -17.072 1.00 57.03 85 ALA A CA 1
ATOM 633 C C . ALA A 1 85 ? -3.065 -0.417 -17.553 1.00 57.03 85 ALA A C 1
ATOM 635 O O . ALA A 1 85 ? -3.211 -1.475 -16.967 1.00 57.03 85 ALA A O 1
ATOM 636 N N . THR A 1 86 ? -3.788 -0.141 -18.645 1.00 58.00 86 THR A N 1
ATOM 637 C CA . THR A 1 86 ? -4.690 -1.066 -19.341 1.00 58.00 86 THR A CA 1
ATOM 638 C C . THR A 1 86 ? -4.024 -2.222 -20.100 1.00 58.00 86 THR A C 1
ATOM 640 O O . THR A 1 86 ? -4.722 -3.187 -20.388 1.00 58.00 86 THR A O 1
ATOM 643 N N . ALA A 1 87 ? -2.745 -2.137 -20.480 1.00 67.31 87 ALA A N 1
ATOM 644 C CA . ALA A 1 87 ? -2.035 -3.202 -21.205 1.00 67.31 87 ALA A CA 1
ATOM 645 C C . ALA A 1 87 ? -1.292 -4.172 -20.268 1.00 67.31 87 ALA A C 1
ATOM 647 O O . ALA A 1 87 ? -0.767 -5.192 -20.711 1.00 67.31 87 ALA A O 1
ATOM 648 N N . GLU A 1 88 ? -1.247 -3.859 -18.975 1.00 77.06 88 GLU A N 1
ATOM 649 C CA . GLU A 1 88 ? -0.682 -4.731 -17.959 1.00 77.06 88 GLU A CA 1
ATOM 650 C C . GLU A 1 88 ? -1.604 -5.945 -17.709 1.00 77.06 88 GLU A C 1
ATOM 652 O O . GLU A 1 88 ? -2.826 -5.773 -17.616 1.00 77.06 88 GLU A O 1
ATOM 657 N N . PRO A 1 89 ? -1.056 -7.169 -17.561 1.00 82.19 89 PRO A N 1
ATOM 658 C CA . PRO A 1 89 ? -1.842 -8.324 -17.147 1.00 82.19 89 PRO A CA 1
ATOM 659 C C . PRO A 1 89 ? -2.598 -8.043 -15.846 1.00 82.19 89 PRO A C 1
ATOM 661 O O . PRO A 1 89 ? -2.039 -7.536 -14.870 1.00 82.19 89 PRO A O 1
ATOM 664 N N . ARG A 1 90 ? -3.885 -8.390 -15.828 1.00 87.94 90 ARG A N 1
ATOM 665 C CA . ARG A 1 90 ? -4.705 -8.287 -14.621 1.00 87.94 90 ARG A CA 1
ATOM 666 C C . ARG A 1 90 ? -4.374 -9.423 -13.659 1.00 87.94 90 ARG A C 1
ATOM 668 O O . ARG A 1 90 ? -4.171 -10.558 -14.083 1.00 87.94 90 ARG A O 1
ATOM 675 N N . LEU A 1 91 ? -4.351 -9.091 -12.376 1.00 87.94 91 LEU A N 1
ATOM 676 C CA . LEU A 1 91 ? -4.221 -10.031 -11.268 1.00 87.94 91 LEU A CA 1
ATOM 677 C C . LEU A 1 91 ? -5.564 -10.709 -10.973 1.00 87.94 91 LEU A C 1
ATOM 679 O O . LEU A 1 91 ? -6.575 -10.407 -11.619 1.00 87.94 91 LEU A O 1
ATOM 683 N N . SER A 1 92 ? -5.596 -11.613 -9.990 1.00 86.81 92 SER A N 1
ATOM 684 C CA . SER A 1 92 ? -6.806 -12.392 -9.682 1.00 86.81 92 SER A CA 1
ATOM 685 C C . SER A 1 92 ? -8.006 -11.515 -9.302 1.00 86.81 92 SER A C 1
ATOM 687 O O . SER A 1 92 ? -9.147 -11.851 -9.611 1.00 86.81 92 SER A O 1
ATOM 689 N N . ASN A 1 93 ? -7.758 -10.343 -8.710 1.00 84.00 93 ASN A N 1
ATOM 690 C CA . ASN A 1 93 ? -8.784 -9.354 -8.370 1.00 84.00 93 ASN A CA 1
ATOM 691 C C . ASN A 1 93 ? -9.188 -8.425 -9.525 1.00 84.00 93 ASN A C 1
ATOM 693 O O . ASN A 1 93 ? -9.914 -7.455 -9.312 1.00 84.00 93 ASN A O 1
ATOM 697 N N . GLY A 1 94 ? -8.709 -8.677 -10.744 1.00 88.06 94 GLY A N 1
ATOM 698 C CA . GLY A 1 94 ? -9.040 -7.882 -11.925 1.00 88.06 94 GLY A CA 1
ATOM 699 C C . GLY A 1 94 ? -8.372 -6.504 -11.980 1.00 88.06 94 GLY A C 1
ATOM 700 O O . GLY A 1 94 ? -8.583 -5.788 -12.962 1.00 88.06 94 GLY A O 1
ATOM 701 N N . MET A 1 95 ? -7.567 -6.144 -10.976 1.00 89.50 95 MET A N 1
ATOM 702 C CA . MET A 1 95 ? -6.709 -4.963 -10.984 1.00 89.50 95 MET A CA 1
ATOM 703 C C . MET A 1 95 ? -5.339 -5.305 -11.564 1.00 89.50 95 MET A C 1
ATOM 705 O O . MET A 1 95 ? -4.870 -6.438 -11.482 1.00 89.50 95 MET A O 1
ATOM 709 N N . THR A 1 96 ? -4.671 -4.320 -12.146 1.00 88.50 96 THR A N 1
ATOM 710 C CA . THR A 1 96 ? -3.287 -4.484 -12.607 1.00 88.50 96 THR A CA 1
ATOM 711 C C . THR A 1 96 ? -2.310 -4.390 -11.423 1.00 88.50 96 THR A C 1
ATOM 713 O O . THR A 1 96 ? -2.723 -4.033 -10.311 1.00 88.50 96 THR A O 1
ATOM 716 N N . ARG A 1 97 ? -1.018 -4.717 -11.590 1.00 87.00 97 ARG A N 1
ATOM 717 C CA . ARG A 1 97 ? -0.052 -4.627 -10.471 1.00 87.00 97 ARG A CA 1
ATOM 718 C C . ARG A 1 97 ? 0.137 -3.186 -10.034 1.00 87.00 97 ARG A C 1
ATOM 720 O O . ARG A 1 97 ? 0.177 -2.927 -8.831 1.00 87.00 97 ARG A O 1
ATOM 727 N N . HIS A 1 98 ? 0.151 -2.254 -10.991 1.00 84.38 98 HIS A N 1
ATOM 728 C CA . HIS A 1 98 ? 0.133 -0.829 -10.682 1.00 84.38 98 HIS A CA 1
ATOM 729 C C . HIS A 1 98 ? -1.055 -0.462 -9.791 1.00 84.38 98 HIS A C 1
ATOM 731 O O . HIS A 1 98 ? -0.873 0.124 -8.727 1.00 84.38 98 HIS A O 1
ATOM 737 N N . GLN A 1 99 ? -2.267 -0.855 -10.187 1.00 86.44 99 GLN A N 1
ATOM 738 C CA . GLN A 1 99 ? -3.482 -0.541 -9.434 1.00 86.44 99 GLN A CA 1
ATOM 739 C C . GLN A 1 99 ? -3.476 -1.150 -8.028 1.00 86.44 99 GLN A C 1
ATOM 741 O O . GLN A 1 99 ? -3.832 -0.457 -7.078 1.00 86.44 99 GLN A O 1
ATOM 746 N N . ASN A 1 100 ? -3.030 -2.401 -7.878 1.00 89.69 100 ASN A N 1
ATOM 747 C CA . ASN A 1 100 ? -2.925 -3.062 -6.575 1.00 89.69 100 ASN A CA 1
ATOM 748 C C . ASN A 1 100 ? -1.973 -2.326 -5.628 1.00 89.69 100 ASN A C 1
ATOM 750 O O . ASN A 1 100 ? -2.358 -1.977 -4.509 1.00 89.69 100 ASN A O 1
ATOM 754 N N . LEU A 1 101 ? -0.753 -2.039 -6.090 1.00 87.38 101 LEU A N 1
ATOM 755 C CA . LEU A 1 101 ? 0.225 -1.331 -5.272 1.00 87.38 101 LEU A CA 1
ATOM 756 C C . LEU A 1 101 ? -0.251 0.094 -4.964 1.00 87.38 101 LEU A C 1
ATOM 758 O O . LEU A 1 101 ? -0.233 0.502 -3.805 1.00 87.38 101 LEU A O 1
ATOM 762 N N . SER A 1 102 ? -0.752 0.833 -5.961 1.00 84.88 102 SER A N 1
ATOM 763 C CA . SER A 1 102 ? -1.316 2.169 -5.744 1.00 84.88 102 SER A CA 1
ATOM 764 C C . SER A 1 102 ? -2.444 2.151 -4.715 1.00 84.88 102 SER A C 1
ATOM 766 O O . SER A 1 102 ? -2.480 3.020 -3.848 1.00 84.88 102 SER A O 1
ATOM 768 N N . TRP A 1 103 ? -3.349 1.172 -4.767 1.00 88.56 103 TRP A N 1
ATOM 769 C CA . TRP A 1 103 ? -4.462 1.074 -3.825 1.00 88.56 103 TRP A CA 1
ATOM 770 C C . TRP A 1 103 ? -3.980 0.835 -2.392 1.00 88.56 103 TRP A C 1
ATOM 772 O O . TRP A 1 103 ? -4.401 1.547 -1.477 1.00 88.56 103 TRP A O 1
ATOM 782 N N . LEU A 1 104 ? -3.047 -0.104 -2.194 1.00 89.38 104 LEU A N 1
ATOM 783 C CA . LEU A 1 104 ? -2.480 -0.384 -0.872 1.00 89.38 104 LEU A CA 1
ATOM 784 C C . LEU A 1 104 ? -1.783 0.855 -0.293 1.00 89.38 104 LEU A C 1
ATOM 786 O O . LEU A 1 104 ? -1.926 1.166 0.890 1.00 89.38 104 LEU A O 1
ATOM 790 N N . LEU A 1 105 ? -1.069 1.595 -1.137 1.00 84.19 105 LEU A N 1
ATOM 791 C CA . LEU A 1 105 ? -0.386 2.823 -0.744 1.00 84.19 105 LEU A CA 1
ATOM 792 C C . LEU A 1 105 ? -1.355 3.957 -0.435 1.00 84.19 105 LEU A C 1
ATOM 794 O O . LEU A 1 105 ? -1.197 4.621 0.587 1.00 84.19 105 LEU A O 1
ATOM 798 N N . HIS A 1 106 ? -2.398 4.135 -1.242 1.00 84.00 106 HIS A N 1
ATOM 799 C CA . HIS A 1 106 ? -3.461 5.098 -0.968 1.00 84.00 106 HIS A CA 1
ATOM 800 C C . HIS A 1 106 ? -4.188 4.807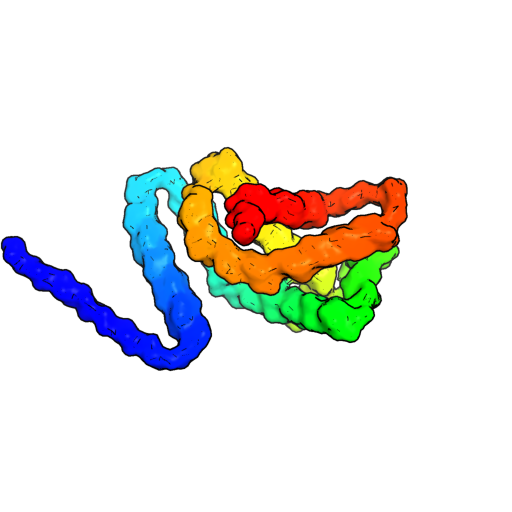 0.345 1.00 84.00 106 HIS A C 1
ATOM 802 O O . HIS A 1 106 ? -4.514 5.746 1.074 1.00 84.00 106 HIS A O 1
ATOM 808 N N . PHE A 1 107 ? -4.405 3.532 0.678 1.00 88.44 107 PHE A N 1
ATOM 809 C CA . PHE A 1 107 ? -4.956 3.150 1.973 1.00 88.44 107 PHE A CA 1
ATOM 810 C C . PHE A 1 107 ? -4.069 3.657 3.118 1.00 88.44 107 PHE A C 1
ATOM 812 O O . PHE A 1 107 ? -4.548 4.393 3.982 1.00 88.44 107 PHE A O 1
ATOM 819 N N . TYR A 1 108 ? -2.773 3.324 3.101 1.00 85.94 108 TYR A N 1
ATOM 820 C CA . TYR A 1 108 ? -1.844 3.737 4.156 1.00 85.94 108 TYR A CA 1
ATOM 821 C C . TYR A 1 108 ? -1.665 5.259 4.213 1.00 85.94 108 TYR A C 1
ATOM 823 O O . TYR A 1 108 ? -1.687 5.837 5.300 1.00 85.94 108 TYR A O 1
ATOM 831 N N . ALA A 1 109 ? -1.546 5.923 3.063 1.00 80.06 109 ALA A N 1
ATOM 832 C CA . ALA A 1 109 ? -1.437 7.377 2.958 1.00 80.06 109 ALA A CA 1
ATOM 833 C C . ALA A 1 109 ? -2.662 8.076 3.555 1.00 80.06 109 ALA A C 1
ATOM 835 O O . ALA A 1 109 ? -2.560 9.046 4.309 1.00 80.06 109 ALA A O 1
ATOM 836 N N . GLY A 1 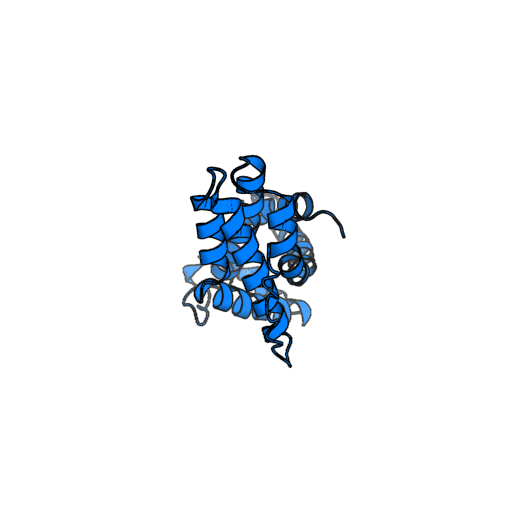110 ? -3.841 7.516 3.280 1.00 81.75 110 GLY A N 1
ATOM 837 C CA . GLY A 1 110 ? -5.106 7.981 3.822 1.00 81.75 110 GLY A CA 1
ATOM 838 C C . GLY A 1 110 ? -5.182 7.918 5.349 1.00 81.75 110 GLY A C 1
ATOM 839 O O . GLY A 1 110 ? -5.993 8.649 5.924 1.00 81.75 110 GLY A O 1
ATOM 840 N N . LEU A 1 111 ? -4.363 7.095 6.014 1.00 84.06 111 LEU A N 1
ATOM 841 C CA . LEU A 1 111 ? -4.248 7.092 7.476 1.00 84.06 111 LEU A CA 1
ATOM 842 C C . LEU A 1 111 ? -3.539 8.356 7.975 1.00 84.06 111 LEU A C 1
ATOM 844 O O . LEU A 1 111 ? -3.982 8.942 8.962 1.00 84.06 111 LEU A O 1
ATOM 848 N N . SER A 1 112 ? -2.483 8.799 7.283 1.00 78.19 112 SER A N 1
ATOM 849 C CA . SER A 1 112 ? -1.730 10.014 7.628 1.00 78.19 112 SER A CA 1
ATOM 850 C C . SER A 1 112 ? -2.611 11.253 7.526 1.00 78.19 112 SER A C 1
ATOM 852 O O . SER A 1 112 ? -2.714 12.005 8.493 1.00 78.19 112 SER A O 1
ATOM 854 N N . VAL A 1 113 ? -3.334 11.401 6.413 1.00 79.62 113 VAL A N 1
ATOM 855 C CA . VAL A 1 113 ? -4.254 12.531 6.189 1.00 79.62 113 VAL A CA 1
ATOM 856 C C . VAL A 1 113 ? -5.337 12.586 7.271 1.00 79.62 113 VAL A C 1
ATOM 858 O O . VAL A 1 113 ? -5.548 13.616 7.905 1.00 79.62 113 VAL A O 1
ATOM 861 N N . ARG A 1 114 ? -5.977 11.450 7.576 1.00 79.94 114 ARG A N 1
ATOM 862 C CA . ARG A 1 114 ? -7.020 11.382 8.618 1.00 79.94 114 ARG A CA 1
ATOM 863 C C . ARG A 1 114 ? -6.481 11.671 10.023 1.00 79.94 114 ARG A C 1
ATOM 865 O O . ARG A 1 114 ? -7.224 12.168 10.869 1.00 79.94 114 ARG A O 1
ATOM 872 N N . CYS A 1 115 ? -5.211 11.366 10.279 1.00 78.50 115 CYS A N 1
ATOM 873 C CA . CYS A 1 115 ? -4.497 11.758 11.494 1.00 78.50 115 CYS A CA 1
ATOM 874 C C . CYS A 1 115 ? -4.316 13.278 11.581 1.00 78.50 115 CYS A C 1
ATOM 876 O O . CYS A 1 115 ? -4.608 13.877 12.616 1.00 78.50 115 CYS A O 1
ATOM 878 N N . GLU A 1 116 ? -3.836 13.900 10.504 1.00 81.19 116 GLU A N 1
ATOM 879 C CA . GLU A 1 116 ? -3.590 15.347 10.425 1.00 81.19 116 GLU A CA 1
ATOM 880 C C . GLU A 1 116 ? -4.886 16.149 10.586 1.00 81.19 116 GLU A C 1
ATOM 882 O O . GLU A 1 116 ? -4.936 17.119 11.344 1.00 81.19 116 GLU A O 1
ATOM 887 N N . GLU A 1 117 ? -5.974 15.665 9.989 1.00 82.44 117 GLU A N 1
ATOM 888 C CA . GLU A 1 117 ? -7.326 16.217 10.137 1.00 82.44 117 GLU A CA 1
ATOM 889 C C . GLU A 1 117 ? -7.962 15.911 11.508 1.00 82.44 117 GLU A C 1
ATOM 891 O O . GLU A 1 117 ? -9.103 16.291 11.786 1.00 82.44 117 GLU A O 1
ATOM 896 N N . LYS A 1 118 ? -7.237 15.218 12.398 1.00 79.00 118 LYS A N 1
ATOM 897 C CA . LYS A 1 118 ? -7.699 14.767 13.720 1.00 79.00 118 LYS A CA 1
ATOM 898 C C . LYS A 1 118 ? -8.956 13.888 13.643 1.00 79.00 118 LYS A C 1
ATOM 900 O O . LYS A 1 118 ? -9.683 13.759 14.625 1.00 79.00 118 LYS A O 1
ATOM 905 N N . LEU A 1 119 ? -9.259 13.279 12.500 1.00 75.31 119 LEU A N 1
ATOM 906 C CA . LEU A 1 119 ? -10.421 12.398 12.343 1.00 75.31 119 LEU A CA 1
ATOM 907 C C . LEU A 1 119 ? -10.220 11.054 13.042 1.00 75.31 119 LEU A C 1
ATOM 909 O O . LEU A 1 119 ? -11.198 10.376 13.359 1.00 75.31 119 LEU A O 1
ATOM 913 N N . VAL A 1 120 ? -8.965 10.679 13.289 1.00 75.69 120 VAL A N 1
ATOM 914 C CA . VAL A 1 120 ? -8.581 9.441 13.964 1.00 75.69 120 VAL A CA 1
ATOM 915 C C . VAL A 1 120 ? -7.454 9.716 14.960 1.00 75.69 120 VAL A C 1
ATOM 917 O O . VAL A 1 120 ? -6.594 10.562 14.721 1.00 75.69 120 VAL A O 1
ATOM 920 N N . ASP A 1 121 ? -7.461 8.993 16.080 1.00 80.38 121 ASP A N 1
ATOM 921 C CA . ASP A 1 121 ? -6.380 9.030 17.063 1.00 80.38 121 ASP A CA 1
ATOM 922 C C . ASP A 1 121 ? -5.091 8.386 16.518 1.00 80.38 121 ASP A C 1
ATOM 924 O O . ASP A 1 121 ? -5.094 7.260 16.007 1.00 80.38 121 ASP A O 1
ATOM 928 N N . ARG A 1 122 ? -3.972 9.106 16.644 1.00 82.94 122 ARG A N 1
ATOM 929 C CA . ARG A 1 122 ? -2.675 8.685 16.096 1.00 82.94 122 ARG A CA 1
ATOM 930 C C . ARG A 1 122 ? -2.108 7.461 16.803 1.00 82.94 122 ARG A C 1
ATOM 932 O O . ARG A 1 122 ? -1.520 6.602 16.147 1.00 82.94 122 ARG A O 1
ATOM 939 N N . GLU A 1 123 ? -2.266 7.373 18.118 1.00 83.12 123 GLU A N 1
ATOM 940 C CA . GLU A 1 123 ? -1.725 6.262 18.903 1.00 83.12 123 GLU A CA 1
ATOM 941 C C . GLU A 1 123 ? -2.518 4.975 18.660 1.00 83.12 123 GLU A C 1
ATOM 943 O O . GLU A 1 123 ? -1.934 3.895 18.535 1.00 83.12 123 GLU A O 1
ATOM 948 N N . LEU A 1 124 ? -3.833 5.089 18.469 1.00 78.31 124 LEU A N 1
ATOM 949 C CA . LEU A 1 124 ? -4.678 4.001 17.998 1.00 78.31 124 LEU A CA 1
ATOM 950 C C . LEU A 1 124 ? -4.249 3.523 16.605 1.00 78.31 124 LEU A C 1
ATOM 952 O O . LEU A 1 124 ? -4.059 2.322 16.414 1.00 78.31 124 LEU A O 1
ATOM 956 N N . LEU A 1 125 ? -4.036 4.434 15.645 1.00 80.94 125 LEU A N 1
ATOM 957 C CA . LEU A 1 125 ? -3.571 4.058 14.304 1.00 80.94 125 LEU A CA 1
ATOM 958 C C . LEU A 1 125 ? -2.219 3.356 14.337 1.00 80.94 125 LEU A C 1
ATOM 960 O O . LEU A 1 125 ? -2.046 2.339 13.668 1.00 80.94 125 LEU A O 1
ATOM 964 N N . LYS A 1 126 ? -1.269 3.843 15.139 1.00 83.62 126 LYS A N 1
ATOM 965 C CA . LYS A 1 126 ? 0.013 3.157 15.327 1.00 83.62 126 LYS A CA 1
ATOM 966 C C . LYS A 1 126 ? -0.195 1.757 15.892 1.00 83.62 126 LYS A C 1
ATOM 968 O O . LYS A 1 126 ? 0.358 0.809 15.349 1.00 83.62 126 LYS A O 1
ATOM 973 N N . ARG A 1 127 ? -1.012 1.599 16.935 1.00 81.31 127 ARG A N 1
ATOM 974 C CA . ARG A 1 127 ? -1.259 0.288 17.552 1.00 81.31 127 ARG A CA 1
ATOM 975 C C . ARG A 1 127 ? -1.860 -0.715 16.568 1.00 81.31 127 ARG A C 1
ATOM 977 O O . ARG A 1 127 ? -1.451 -1.870 16.567 1.00 81.31 127 ARG A O 1
ATOM 984 N N . VAL A 1 128 ? -2.807 -0.272 15.743 1.00 79.81 128 VAL A N 1
ATOM 985 C CA . VAL A 1 128 ? -3.524 -1.141 14.801 1.00 79.81 128 VAL A CA 1
ATOM 986 C C . VAL A 1 128 ? -2.706 -1.398 13.535 1.00 79.81 128 VAL A C 1
ATOM 988 O O . VAL A 1 128 ? -2.570 -2.542 13.124 1.00 79.81 128 VAL A O 1
ATOM 991 N N . PHE A 1 129 ? -2.132 -0.365 12.915 1.00 85.25 129 PHE A N 1
ATOM 992 C CA . PHE A 1 129 ? -1.583 -0.456 11.557 1.00 85.25 129 PHE A CA 1
ATOM 993 C C . PHE A 1 129 ? -0.055 -0.529 11.485 1.00 85.25 129 PHE A C 1
ATOM 995 O O . PHE A 1 129 ? 0.458 -1.072 10.502 1.00 85.25 129 PHE A O 1
ATOM 1002 N N . LYS A 1 130 ? 0.689 -0.058 12.503 1.00 83.50 130 LYS A N 1
ATOM 1003 C CA . LYS A 1 130 ? 2.168 -0.100 12.496 1.00 83.50 130 LYS A CA 1
ATOM 1004 C C . LYS A 1 130 ? 2.716 -1.520 12.298 1.00 83.50 130 LYS A C 1
ATOM 1006 O O . LYS A 1 130 ? 3.597 -1.661 11.451 1.00 83.50 130 LYS A O 1
ATOM 1011 N N . PRO A 1 131 ? 2.204 -2.574 12.972 1.00 84.50 131 PRO A N 1
ATOM 1012 C CA . PRO A 1 131 ? 2.707 -3.936 12.767 1.00 84.50 131 PRO A CA 1
ATOM 1013 C C . PRO A 1 131 ? 2.535 -4.438 11.327 1.00 84.50 131 PRO A C 1
ATOM 1015 O O . PRO A 1 131 ? 3.365 -5.186 10.824 1.00 84.50 131 PRO A O 1
ATOM 1018 N N . HIS A 1 132 ? 1.480 -4.003 10.636 1.00 83.69 132 HIS A N 1
ATOM 1019 C CA . HIS A 1 132 ? 1.213 -4.417 9.259 1.00 83.69 132 HIS A CA 1
ATOM 1020 C C . HIS A 1 132 ? 2.014 -3.613 8.240 1.00 83.69 132 HIS A C 1
ATOM 1022 O O . HIS A 1 132 ? 2.516 -4.184 7.276 1.00 83.69 132 HIS A O 1
ATOM 1028 N N . TYR A 1 133 ? 2.170 -2.307 8.470 1.00 84.56 133 TYR A N 1
ATOM 1029 C CA . TYR A 1 133 ? 3.047 -1.469 7.655 1.00 84.56 133 TYR A CA 1
ATOM 1030 C C . TYR A 1 133 ? 4.506 -1.941 7.738 1.00 84.56 133 TYR A C 1
ATOM 1032 O O . TYR A 1 133 ? 5.185 -1.990 6.717 1.00 84.56 133 TYR A O 1
ATOM 1040 N N . ALA A 1 134 ? 4.956 -2.380 8.923 1.00 84.12 134 ALA A N 1
ATOM 1041 C CA . ALA A 1 134 ? 6.284 -2.957 9.159 1.00 84.12 134 ALA A CA 1
ATOM 1042 C C . ALA A 1 134 ? 6.701 -3.964 8.084 1.00 84.12 134 ALA A C 1
ATOM 1044 O O . ALA A 1 134 ? 7.820 -3.934 7.584 1.00 84.12 134 ALA A O 1
ATOM 1045 N N . TRP A 1 135 ? 5.766 -4.843 7.722 1.00 84.94 135 TRP A N 1
ATOM 1046 C CA . TRP A 1 135 ? 6.012 -5.943 6.806 1.00 84.94 135 TRP A CA 1
ATOM 1047 C C . TRP A 1 135 ? 6.269 -5.482 5.367 1.00 84.94 135 TRP A C 1
ATOM 1049 O O . TRP A 1 135 ? 6.997 -6.147 4.630 1.00 84.94 135 TRP A O 1
ATOM 1059 N N . TYR A 1 136 ? 5.707 -4.343 4.964 1.00 87.38 136 TYR A N 1
ATOM 1060 C CA . TYR A 1 136 ? 5.890 -3.775 3.628 1.00 87.38 136 TYR A CA 1
ATOM 1061 C C . TYR A 1 136 ? 6.887 -2.627 3.566 1.00 87.38 136 TYR A C 1
ATOM 1063 O O . TYR A 1 136 ? 7.333 -2.286 2.477 1.00 87.38 136 TYR A O 1
ATOM 1071 N N . ARG A 1 137 ? 7.248 -2.042 4.709 1.00 86.12 137 ARG A N 1
ATOM 1072 C CA . ARG A 1 137 ? 8.035 -0.811 4.768 1.00 86.12 137 ARG A CA 1
ATOM 1073 C C . ARG A 1 137 ? 9.326 -0.889 3.959 1.00 86.12 137 ARG A C 1
ATOM 1075 O O . ARG A 1 137 ? 9.577 -0.007 3.151 1.00 86.12 137 ARG A O 1
ATOM 1082 N N . GLU A 1 138 ? 10.139 -1.919 4.180 1.00 86.94 138 GLU A N 1
ATOM 1083 C CA . GLU A 1 138 ? 11.432 -2.052 3.496 1.00 86.94 138 GLU A CA 1
ATOM 1084 C C . GLU A 1 138 ? 11.255 -2.116 1.977 1.00 86.94 138 GLU A C 1
ATOM 1086 O O . GLU A 1 138 ? 11.899 -1.367 1.247 1.00 86.94 138 GLU A O 1
ATOM 1091 N N . PHE A 1 139 ? 10.302 -2.935 1.526 1.00 89.62 139 PHE A N 1
ATOM 1092 C CA . PHE A 1 139 ? 9.930 -3.029 0.123 1.00 89.62 139 PHE A CA 1
ATOM 1093 C C . PHE A 1 139 ? 9.513 -1.668 -0.428 1.00 89.62 139 PHE A C 1
ATOM 1095 O O . PHE A 1 139 ? 10.040 -1.245 -1.442 1.00 89.62 139 PHE A O 1
ATOM 1102 N N . PHE A 1 140 ? 8.610 -0.961 0.246 1.00 88.06 140 PHE A N 1
ATOM 1103 C CA . PHE A 1 140 ? 8.123 0.337 -0.208 1.00 88.06 140 PHE A CA 1
ATOM 1104 C C . PHE A 1 140 ? 9.218 1.406 -0.294 1.00 88.06 140 PHE A C 1
ATOM 1106 O O . PHE A 1 140 ? 9.241 2.166 -1.258 1.00 88.06 140 PHE A O 1
ATOM 1113 N N . MET A 1 141 ? 10.132 1.455 0.677 1.00 85.56 141 MET A N 1
ATOM 1114 C CA . MET A 1 141 ? 11.241 2.414 0.672 1.00 85.56 141 MET A CA 1
ATOM 1115 C C . MET A 1 141 ? 12.243 2.099 -0.441 1.00 85.56 141 MET A C 1
ATOM 1117 O O . MET A 1 141 ? 12.599 2.982 -1.216 1.00 85.56 141 MET A O 1
ATOM 1121 N N . ALA A 1 142 ? 12.645 0.832 -0.575 1.00 88.06 142 ALA A N 1
ATOM 1122 C CA . ALA A 1 142 ? 13.555 0.413 -1.638 1.00 88.06 142 ALA A CA 1
ATOM 1123 C C . ALA A 1 142 ? 12.921 0.566 -3.030 1.00 88.06 142 ALA A C 1
ATOM 1125 O O . ALA A 1 142 ? 13.590 0.951 -3.988 1.00 88.06 142 ALA A O 1
ATOM 1126 N N . PHE A 1 143 ? 11.615 0.316 -3.136 1.00 87.81 143 PHE A N 1
ATOM 1127 C CA . PHE A 1 143 ? 10.841 0.540 -4.349 1.00 87.81 143 PHE A CA 1
ATOM 1128 C C . PHE A 1 143 ? 10.780 2.033 -4.706 1.00 87.81 143 PHE A C 1
ATOM 1130 O O . PHE A 1 143 ? 10.941 2.347 -5.882 1.00 87.81 143 PHE A O 1
ATOM 1137 N N . ASP A 1 144 ? 10.612 2.951 -3.736 1.00 86.94 144 ASP A N 1
ATOM 1138 C CA . ASP A 1 144 ? 10.684 4.406 -3.986 1.00 86.94 144 ASP A CA 1
ATOM 1139 C C . ASP A 1 144 ? 12.032 4.806 -4.579 1.00 86.94 144 ASP A C 1
ATOM 1141 O O . ASP A 1 144 ? 12.092 5.461 -5.620 1.00 86.94 144 ASP A O 1
ATOM 1145 N N . GLU A 1 145 ? 13.118 4.357 -3.959 1.00 87.44 145 GLU A N 1
ATOM 1146 C CA . GLU A 1 145 ? 14.469 4.668 -4.417 1.00 87.44 145 GLU A CA 1
ATOM 1147 C C . GLU A 1 145 ? 14.755 4.119 -5.820 1.00 87.44 145 GLU A C 1
ATOM 1149 O O . GLU A 1 145 ? 15.250 4.852 -6.683 1.00 87.44 145 GLU A O 1
ATOM 1154 N N . ASP A 1 146 ? 14.425 2.850 -6.075 1.00 89.25 146 ASP A N 1
ATOM 1155 C CA . ASP A 1 146 ? 14.625 2.218 -7.382 1.00 89.25 146 ASP A CA 1
ATOM 1156 C C . ASP A 1 146 ? 13.743 2.856 -8.464 1.00 89.25 146 ASP A C 1
ATOM 1158 O O . ASP A 1 146 ? 14.203 3.065 -9.590 1.00 89.25 146 ASP A O 1
ATOM 1162 N N . TYR A 1 147 ? 12.499 3.204 -8.133 1.00 87.06 147 TYR A N 1
ATOM 1163 C CA . TYR A 1 147 ? 11.596 3.910 -9.038 1.00 87.06 147 TYR A CA 1
ATOM 1164 C C . TYR A 1 147 ? 12.155 5.287 -9.405 1.00 87.06 147 TYR A C 1
ATOM 1166 O O . TYR A 1 147 ? 12.296 5.594 -10.588 1.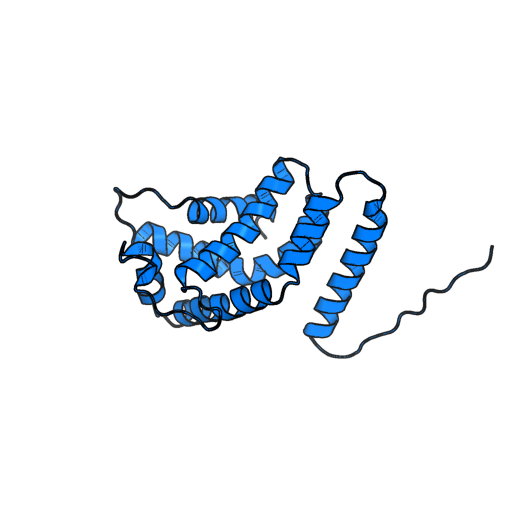00 87.06 147 TYR A O 1
ATOM 1174 N N . VAL A 1 148 ? 12.533 6.105 -8.415 1.00 86.75 148 VAL A N 1
ATOM 1175 C CA . VAL A 1 148 ? 13.075 7.456 -8.640 1.00 86.75 148 VAL A CA 1
ATOM 1176 C C . VAL A 1 148 ? 14.368 7.404 -9.451 1.00 86.75 148 VAL A C 1
ATOM 1178 O O . VAL A 1 148 ? 14.569 8.245 -10.322 1.00 86.75 148 VAL A O 1
ATOM 1181 N N . ARG A 1 149 ? 15.224 6.401 -9.220 1.00 88.56 149 ARG A N 1
ATOM 1182 C CA . ARG A 1 149 ? 16.474 6.218 -9.975 1.00 88.56 149 ARG A CA 1
ATOM 1183 C C . ARG A 1 149 ? 16.233 5.905 -11.453 1.00 88.56 149 ARG A C 1
ATOM 1185 O O . ARG A 1 149 ? 17.055 6.266 -12.291 1.00 88.56 149 ARG A O 1
ATOM 1192 N N . ARG A 1 150 ? 15.146 5.198 -11.770 1.00 87.25 150 ARG A N 1
ATOM 1193 C CA . ARG A 1 150 ? 14.822 4.752 -13.135 1.00 87.25 150 ARG A CA 1
ATOM 1194 C C . ARG A 1 150 ? 13.879 5.693 -13.880 1.00 87.25 150 ARG A C 1
ATOM 1196 O O . ARG A 1 150 ? 13.791 5.607 -15.103 1.00 87.25 150 ARG A O 1
ATOM 1203 N N . MET A 1 151 ? 13.164 6.556 -13.166 1.00 86.00 151 MET A N 1
ATOM 1204 C CA . MET A 1 151 ? 12.238 7.509 -13.764 1.00 86.00 151 MET A CA 1
ATOM 1205 C C . MET A 1 151 ? 13.005 8.634 -14.488 1.00 86.00 151 MET A C 1
ATOM 1207 O O . MET A 1 151 ? 14.006 9.129 -13.965 1.00 86.00 151 MET A O 1
ATOM 1211 N N . PRO A 1 152 ? 12.547 9.092 -15.670 1.00 82.31 152 PRO A N 1
ATOM 1212 C CA . PRO A 1 152 ? 13.129 10.257 -16.331 1.00 82.31 152 PRO A CA 1
ATOM 1213 C C . PRO A 1 152 ? 13.079 11.509 -15.444 1.00 82.31 152 PRO A C 1
ATOM 1215 O O . PRO A 1 152 ? 12.055 11.802 -14.832 1.00 82.31 152 PRO A O 1
ATOM 1218 N N . ALA A 1 153 ? 14.153 12.305 -15.431 1.00 79.56 153 ALA A N 1
ATOM 1219 C CA . ALA A 1 153 ? 14.248 13.511 -14.596 1.00 79.56 153 ALA A CA 1
ATOM 1220 C C . ALA A 1 153 ? 13.183 14.584 -14.910 1.00 79.56 153 ALA A C 1
ATOM 1222 O O . ALA A 1 153 ? 12.892 15.433 -14.073 1.00 79.56 153 ALA A O 1
ATOM 1223 N N . SER A 1 154 ? 12.602 14.556 -16.112 1.00 79.56 154 SER A N 1
ATOM 1224 C CA . SER A 1 154 ? 11.536 15.468 -16.541 1.00 79.56 154 SER A CA 1
ATOM 1225 C C . SER A 1 154 ? 10.156 15.106 -15.989 1.00 79.56 154 SER A C 1
ATOM 1227 O O . SER A 1 154 ? 9.215 15.886 -16.142 1.00 79.56 154 SER A O 1
ATOM 1229 N N . TRP A 1 155 ? 10.001 13.928 -15.382 1.00 80.75 155 TRP A N 1
ATOM 1230 C CA . TRP A 1 155 ? 8.709 13.442 -14.920 1.00 80.75 155 TRP A CA 1
ATOM 1231 C C . TRP A 1 155 ? 8.444 13.827 -13.472 1.00 80.75 155 TRP A C 1
ATOM 1233 O O . TRP A 1 155 ? 9.322 13.799 -12.611 1.00 80.75 155 TRP A O 1
ATOM 1243 N N . GLN A 1 156 ? 7.186 14.160 -13.193 1.00 80.19 156 GLN A N 1
ATOM 1244 C CA . GLN A 1 156 ? 6.749 14.374 -11.823 1.00 80.19 156 GLN A CA 1
ATOM 1245 C C . GLN A 1 156 ? 6.548 13.033 -11.123 1.00 80.19 156 GLN A C 1
ATOM 1247 O O . GLN A 1 156 ? 5.904 12.130 -11.654 1.00 80.19 156 GLN A O 1
ATOM 1252 N N . ILE A 1 157 ? 7.057 12.938 -9.896 1.00 78.56 157 ILE A N 1
ATOM 1253 C CA . ILE A 1 157 ? 6.814 11.788 -9.026 1.00 78.56 157 ILE A CA 1
ATOM 1254 C C . ILE A 1 157 ? 5.298 11.692 -8.767 1.00 78.56 157 ILE A C 1
ATOM 1256 O O . ILE A 1 157 ? 4.711 12.672 -8.286 1.00 78.56 157 ILE A O 1
ATOM 1260 N N . PRO A 1 158 ? 4.655 10.542 -9.057 1.00 74.31 158 PRO A N 1
ATOM 1261 C CA . PRO A 1 158 ? 3.230 10.352 -8.817 1.00 74.31 158 PRO A CA 1
ATOM 1262 C C . PRO A 1 158 ? 2.843 10.642 -7.367 1.00 74.31 158 PRO A C 1
ATOM 1264 O O . PRO A 1 158 ? 3.615 10.405 -6.439 1.00 74.31 158 PRO A O 1
ATOM 1267 N N . PHE A 1 159 ? 1.616 11.123 -7.152 1.00 74.31 159 PHE A N 1
ATOM 1268 C CA . PHE A 1 159 ? 1.143 11.461 -5.807 1.00 74.31 159 PHE A CA 1
ATOM 1269 C C . PHE A 1 159 ? 1.296 10.289 -4.827 1.00 74.31 159 PHE A C 1
ATOM 1271 O O . PHE A 1 159 ? 1.880 10.471 -3.766 1.00 74.31 159 PHE A O 1
ATOM 1278 N N . TRP A 1 160 ? 0.882 9.081 -5.216 1.00 69.50 160 TRP A N 1
ATOM 1279 C CA . TRP A 1 160 ? 0.976 7.887 -4.372 1.00 69.50 160 TRP A CA 1
ATOM 1280 C C . TRP A 1 160 ? 2.422 7.527 -3.975 1.00 69.50 160 TRP A C 1
ATOM 1282 O O . TRP A 1 160 ? 2.640 7.022 -2.877 1.00 69.50 160 TRP A O 1
ATOM 1292 N N . MET A 1 161 ? 3.413 7.847 -4.816 1.00 74.38 161 MET A N 1
ATOM 1293 C CA . MET A 1 161 ? 4.839 7.692 -4.496 1.00 74.38 161 MET A CA 1
ATOM 1294 C C . MET A 1 161 ? 5.312 8.741 -3.488 1.00 74.38 161 MET A C 1
ATOM 1296 O O . MET A 1 161 ? 6.086 8.438 -2.588 1.00 74.38 161 MET A O 1
ATOM 1300 N N . ARG A 1 162 ? 4.819 9.984 -3.578 1.00 74.81 162 ARG A N 1
ATOM 1301 C CA . ARG A 1 162 ? 5.128 11.012 -2.566 1.00 74.81 162 ARG A CA 1
ATOM 1302 C C . ARG A 1 162 ? 4.581 10.631 -1.195 1.00 74.81 162 ARG A C 1
ATOM 1304 O O . ARG A 1 162 ? 5.232 10.888 -0.184 1.00 74.81 162 ARG A O 1
ATOM 1311 N N . GLU A 1 163 ? 3.421 9.984 -1.170 1.00 74.25 163 GLU A N 1
ATOM 1312 C CA . GLU A 1 163 ? 2.779 9.559 0.069 1.00 74.25 163 GLU A CA 1
ATOM 1313 C C . GLU A 1 163 ? 3.548 8.469 0.822 1.00 74.25 163 GLU A C 1
ATOM 1315 O O . GLU A 1 163 ? 3.469 8.420 2.049 1.00 74.25 163 GLU A O 1
ATOM 1320 N N . LEU A 1 164 ? 4.363 7.657 0.138 1.00 74.56 164 LEU A N 1
ATOM 1321 C CA . LEU A 1 164 ? 5.248 6.682 0.788 1.00 74.56 164 LEU A CA 1
ATOM 1322 C C . LEU A 1 164 ? 6.130 7.323 1.857 1.00 74.56 164 LEU A C 1
ATOM 1324 O O . LEU A 1 164 ? 6.255 6.815 2.971 1.00 74.56 164 LEU A O 1
ATOM 1328 N N . ARG A 1 165 ? 6.667 8.504 1.552 1.00 74.31 165 ARG A N 1
ATOM 1329 C CA . ARG A 1 165 ? 7.540 9.256 2.460 1.00 74.31 165 ARG A CA 1
ATOM 1330 C C . ARG A 1 165 ? 6.787 9.817 3.668 1.00 74.31 165 ARG A C 1
ATOM 1332 O O . ARG A 1 165 ? 7.396 10.088 4.703 1.00 74.31 165 ARG A O 1
ATOM 1339 N N . ASN A 1 166 ? 5.465 9.969 3.571 1.00 74.06 166 ASN A N 1
ATOM 1340 C CA . ASN A 1 166 ? 4.618 10.399 4.683 1.00 74.06 166 ASN A CA 1
ATOM 1341 C C . ASN A 1 166 ? 4.313 9.252 5.660 1.00 74.06 166 ASN A C 1
ATOM 1343 O O . ASN A 1 166 ? 4.044 9.509 6.835 1.00 74.06 166 ASN A O 1
ATOM 1347 N N . LEU A 1 167 ? 4.395 7.991 5.226 1.00 75.69 167 LEU A N 1
ATOM 1348 C CA . LEU A 1 167 ? 4.121 6.832 6.086 1.00 75.69 167 LEU A CA 1
ATOM 1349 C C . LEU A 1 167 ? 5.152 6.685 7.208 1.00 75.69 167 LEU A C 1
ATOM 1351 O O . LEU A 1 167 ? 4.786 6.419 8.355 1.00 75.69 167 LEU A O 1
ATOM 1355 N N . ASP A 1 168 ? 6.422 6.962 6.918 1.00 73.56 168 ASP A N 1
ATOM 1356 C CA . ASP A 1 168 ? 7.481 6.985 7.931 1.00 73.56 168 ASP A CA 1
ATOM 1357 C C . ASP A 1 168 ? 7.305 8.134 8.937 1.00 73.56 168 ASP A C 1
ATOM 1359 O O . ASP A 1 168 ? 7.617 7.977 10.118 1.00 73.56 168 ASP A O 1
ATOM 1363 N N . ARG A 1 169 ? 6.710 9.265 8.532 1.00 74.00 169 ARG A N 1
ATOM 1364 C CA . ARG A 1 169 ? 6.326 10.336 9.474 1.00 74.00 169 ARG A CA 1
ATOM 1365 C C . ARG A 1 169 ? 5.185 9.904 10.394 1.00 74.00 169 ARG A C 1
ATOM 1367 O O . ARG A 1 169 ? 5.129 10.323 11.553 1.00 74.00 169 ARG A O 1
ATOM 1374 N N . LEU A 1 170 ? 4.256 9.087 9.900 1.00 74.81 170 LEU A N 1
ATOM 1375 C CA . LEU A 1 170 ? 3.109 8.622 10.678 1.00 74.81 170 LEU A CA 1
ATOM 1376 C C . LEU A 1 170 ? 3.511 7.563 11.712 1.00 74.81 170 LEU A C 1
ATOM 1378 O O . LEU A 1 170 ? 3.175 7.700 12.894 1.00 74.81 170 LEU A O 1
ATOM 1382 N N . PHE A 1 171 ? 4.227 6.528 11.272 1.00 77.56 171 PHE A N 1
ATOM 1383 C CA . PHE A 1 171 ? 4.573 5.366 12.096 1.00 77.56 171 PHE A CA 1
ATOM 1384 C C . PHE A 1 171 ? 5.918 5.497 12.831 1.00 77.56 171 PHE A C 1
ATOM 1386 O O . PHE A 1 171 ? 6.175 4.732 13.772 1.00 77.56 171 PHE A O 1
ATOM 1393 N N . GLY A 1 172 ? 6.703 6.518 12.468 1.00 66.69 172 GLY A N 1
ATOM 1394 C CA . GLY A 1 172 ? 8.048 6.791 12.965 1.00 66.69 172 GLY A CA 1
ATOM 1395 C C . GLY A 1 172 ? 9.110 5.912 12.293 1.00 66.69 172 GLY A C 1
ATOM 1396 O O . GLY A 1 172 ? 8.772 4.845 11.768 1.00 66.69 172 GLY A O 1
ATOM 1397 N N . PRO A 1 173 ? 10.396 6.316 12.347 1.00 62.91 173 PRO A N 1
ATOM 1398 C CA . PRO A 1 173 ? 11.479 5.351 12.215 1.00 62.91 173 PRO A CA 1
ATOM 1399 C C . PRO A 1 173 ? 11.336 4.301 13.329 1.00 62.91 173 PRO A C 1
ATOM 1401 O O . PRO A 1 173 ? 10.744 4.573 14.380 1.00 62.91 173 PRO A O 1
ATOM 1404 N N . TRP A 1 174 ? 11.794 3.084 13.052 1.00 53.50 174 TRP A N 1
ATOM 1405 C CA . TRP A 1 174 ? 11.801 2.006 14.039 1.00 53.50 174 TRP A CA 1
ATOM 1406 C C . TRP A 1 174 ? 12.712 2.336 15.213 1.00 53.50 174 TRP A C 1
ATOM 1408 O O . TRP A 1 174 ? 13.822 2.850 14.953 1.00 53.50 174 TRP A O 1
#

Organism: NCBI:txid39694